Protein AF-A0A699VR61-F1 (afdb_monomer_lite)

Organism: Tanacetum cinerariifolium (NCBI:txid118510)

Radius of gyration: 34.64 Å; chains: 1; bounding box: 53×53×100 Å

Sequence (91 aa):
MAPKRTTRSTPVITTSTLGTTTSVTNAQLQAMIDQGVTVALVAHDANRNGDDSHTSETGRPMQVARECTYPDFLKCQPLNFKGTEGVVGLS

Foldseek 3Di:
DDDDDDDDDDDDDDPDDDDDDPDDDPVNVVVVVVVVVVVVVVVVVVVVVPDPPPPPPDDDPPPDPDPQDPVNVVVDDDDPDPDDDDDDDDD

pLDDT: mean 70.76, std 16.57, range [42.34, 97.94]

Structure (mmCIF, N/CA/C/O backbone):
data_AF-A0A699VR61-F1
#
_entry.id   AF-A0A699VR61-F1
#
loop_
_atom_site.group_PDB
_atom_site.id
_atom_site.type_symbol
_atom_site.label_atom_id
_atom_site.label_alt_id
_atom_site.label_comp_id
_atom_site.label_asym_id
_atom_site.label_entity_id
_atom_site.label_seq_id
_atom_site.pdbx_PDB_ins_code
_atom_site.Cartn_x
_atom_site.Cartn_y
_atom_site.Cartn_z
_atom_site.occupancy
_atom_site.B_iso_or_equiv
_atom_site.auth_seq_id
_atom_site.auth_comp_id
_atom_site.auth_asym_id
_atom_site.auth_atom_id
_atom_site.pdbx_PDB_model_num
ATOM 1 N N . MET A 1 1 ? -22.308 42.074 72.363 1.00 42.34 1 MET A N 1
ATOM 2 C CA . MET A 1 1 ? -21.407 41.417 71.385 1.00 42.34 1 MET A CA 1
ATOM 3 C C . MET A 1 1 ? -22.207 40.335 70.673 1.00 42.34 1 MET A C 1
ATOM 5 O O . MET A 1 1 ? -22.831 39.543 71.364 1.00 42.34 1 MET A O 1
ATOM 9 N N . ALA A 1 2 ? -22.287 40.350 69.338 1.00 42.34 2 ALA A N 1
ATOM 10 C CA . ALA A 1 2 ? -23.159 39.448 68.572 1.00 42.34 2 ALA A CA 1
ATOM 11 C C . ALA A 1 2 ? -22.382 38.240 67.995 1.00 42.34 2 ALA A C 1
ATOM 13 O O . ALA A 1 2 ? -21.220 38.417 67.621 1.00 42.34 2 ALA A O 1
ATOM 14 N N . PRO A 1 3 ? -22.979 37.035 67.880 1.00 50.31 3 PRO A N 1
ATOM 15 C CA . PRO A 1 3 ? -22.282 35.862 67.353 1.00 50.31 3 PRO A CA 1
ATOM 16 C C . PRO A 1 3 ? -22.159 35.911 65.822 1.00 50.31 3 PRO A C 1
ATOM 18 O O . PRO A 1 3 ? -23.150 36.054 65.104 1.00 50.31 3 PRO A O 1
ATOM 21 N N . LYS A 1 4 ? -20.934 35.753 65.314 1.00 59.34 4 LYS A N 1
ATOM 22 C CA . LYS A 1 4 ? -20.619 35.665 63.881 1.00 59.34 4 LYS A CA 1
ATOM 23 C C . LYS A 1 4 ? -21.092 34.311 63.325 1.00 59.34 4 LYS A C 1
ATOM 25 O O . LYS A 1 4 ? -20.607 33.270 63.757 1.00 59.34 4 LYS A O 1
ATOM 30 N N . ARG A 1 5 ? -22.023 34.317 62.361 1.00 52.91 5 ARG A N 1
ATOM 31 C CA . ARG A 1 5 ? -22.463 33.112 61.626 1.00 52.91 5 ARG A CA 1
ATOM 32 C C . ARG A 1 5 ? -21.490 32.811 60.484 1.00 52.91 5 ARG A C 1
ATOM 34 O O . ARG A 1 5 ? -21.215 33.687 59.670 1.00 52.91 5 ARG A O 1
ATOM 41 N N . THR A 1 6 ? -21.022 31.569 60.402 1.00 47.78 6 THR A N 1
ATOM 42 C CA . THR A 1 6 ? -20.225 31.059 59.277 1.00 47.78 6 THR A CA 1
ATOM 43 C C . THR A 1 6 ? -21.086 30.099 58.460 1.00 47.78 6 THR A C 1
ATOM 45 O O . THR A 1 6 ? -21.533 29.077 58.976 1.00 47.78 6 THR A O 1
ATOM 48 N N . THR A 1 7 ? -21.332 30.426 57.192 1.00 47.06 7 THR A N 1
ATOM 49 C CA . THR A 1 7 ? -22.046 29.566 56.237 1.00 47.06 7 THR A CA 1
ATOM 50 C C . THR A 1 7 ? -21.055 28.591 55.608 1.00 47.06 7 THR A C 1
ATOM 52 O O . THR A 1 7 ? -20.128 29.006 54.918 1.00 47.06 7 THR A O 1
ATOM 55 N N . ARG A 1 8 ? -21.233 27.289 55.848 1.00 54.81 8 ARG A N 1
ATOM 56 C CA . ARG A 1 8 ? -20.474 26.220 55.187 1.00 54.81 8 ARG A CA 1
ATOM 57 C C . ARG A 1 8 ? -21.231 25.796 53.928 1.00 54.81 8 ARG A C 1
ATOM 59 O O . ARG A 1 8 ? -22.230 25.089 54.031 1.00 54.81 8 ARG A O 1
ATOM 66 N N . SER A 1 9 ? -20.769 26.220 52.753 1.00 45.75 9 SER A N 1
ATOM 67 C CA . SER A 1 9 ? -21.274 25.685 51.483 1.00 45.75 9 SER A CA 1
ATOM 68 C C . SER A 1 9 ? -20.740 24.270 51.283 1.00 45.75 9 SER A C 1
ATOM 70 O O . SER A 1 9 ? -19.532 24.042 51.313 1.00 45.75 9 SER A O 1
ATOM 72 N N . THR A 1 10 ? -21.647 23.314 51.108 1.00 54.88 10 THR A N 1
ATOM 73 C CA . THR A 1 10 ? -21.312 21.928 50.761 1.00 54.88 10 THR A CA 1
ATOM 74 C C . THR A 1 10 ? -21.369 21.821 49.238 1.00 54.88 10 THR A C 1
ATOM 76 O O . THR A 1 10 ? -22.365 22.267 48.666 1.00 54.88 10 THR A O 1
ATOM 79 N N . PRO A 1 11 ? -20.347 21.285 48.551 1.00 54.38 11 PRO A N 1
ATOM 80 C CA . PRO A 1 11 ? -20.434 21.090 47.111 1.00 54.38 11 PRO A CA 1
ATOM 81 C C . PRO A 1 11 ? -21.451 19.981 46.809 1.00 54.38 11 PRO A C 1
ATOM 83 O O . PRO A 1 11 ? -21.309 18.851 47.275 1.00 54.38 11 PRO A O 1
ATOM 86 N N . VAL A 1 12 ? -22.489 20.312 46.039 1.00 58.47 12 VAL A N 1
ATOM 87 C CA . VAL A 1 12 ? -23.401 19.328 45.444 1.00 58.47 12 VAL A CA 1
ATOM 88 C C . VAL A 1 12 ? -22.633 18.616 44.336 1.00 58.47 12 VAL A C 1
ATOM 90 O O . VAL A 1 12 ? -22.322 19.208 43.303 1.00 58.47 12 VAL A O 1
ATOM 93 N N . ILE A 1 13 ? -22.295 17.347 44.559 1.00 55.97 13 ILE A N 1
ATOM 94 C CA . ILE A 1 13 ? -21.708 16.495 43.526 1.00 55.97 13 ILE A CA 1
ATOM 95 C C . ILE A 1 13 ? -22.850 16.070 42.606 1.00 55.97 13 ILE A C 1
ATOM 97 O O . ILE A 1 13 ? -23.672 15.230 42.962 1.00 55.97 13 ILE A O 1
ATOM 101 N N . THR A 1 14 ? -22.918 16.684 41.427 1.00 46.75 14 THR A N 1
ATOM 102 C CA . THR A 1 14 ? -23.833 16.254 40.367 1.00 46.75 14 THR A CA 1
ATOM 103 C C . THR A 1 14 ? -23.166 15.093 39.639 1.00 46.75 14 THR A C 1
ATOM 105 O O . THR A 1 14 ? -22.208 15.293 38.895 1.00 46.75 14 THR A O 1
ATOM 108 N N . THR A 1 15 ? -23.621 13.864 39.875 1.00 45.94 15 THR A N 1
ATOM 109 C CA . THR A 1 15 ? -23.193 12.709 39.080 1.00 45.94 15 THR A CA 1
ATOM 110 C C . THR A 1 15 ? -23.846 12.803 37.704 1.00 45.94 15 THR A C 1
ATOM 112 O O . THR A 1 15 ? -25.037 12.536 37.563 1.00 45.94 15 THR A O 1
ATOM 115 N N . SER A 1 16 ? -23.074 13.218 36.700 1.00 51.62 16 SER A N 1
ATOM 116 C CA . SER A 1 16 ? -23.468 13.124 35.293 1.00 51.62 16 SER A CA 1
ATOM 117 C C . SER A 1 16 ? -23.597 11.646 34.919 1.00 51.62 16 SER A C 1
ATOM 119 O O . SER A 1 16 ? -22.643 10.882 35.073 1.00 51.62 16 SER A O 1
ATOM 121 N N . THR A 1 17 ? -24.788 11.235 34.486 1.00 47.44 17 THR A N 1
ATOM 122 C CA . THR A 1 17 ? -25.074 9.891 33.977 1.00 47.44 17 THR A CA 1
ATOM 123 C C . THR A 1 17 ? -24.120 9.575 32.826 1.00 47.44 17 THR A C 1
ATOM 125 O O . THR A 1 17 ? -24.140 10.231 31.787 1.00 47.44 17 THR A O 1
ATOM 128 N N . LEU A 1 18 ? -23.252 8.586 33.042 1.00 59.50 18 LEU A N 1
ATOM 129 C CA . LEU A 1 18 ? -22.273 8.121 32.066 1.00 59.50 18 LEU A CA 1
ATOM 130 C C . LEU A 1 18 ? -23.015 7.534 30.852 1.00 59.50 18 LEU A C 1
ATOM 132 O O . LEU A 1 18 ? -23.912 6.707 31.015 1.00 59.50 18 LEU A O 1
ATOM 136 N N . GLY A 1 19 ? -22.673 8.018 29.655 1.00 60.19 19 GLY A N 1
ATOM 137 C CA . GLY A 1 19 ? -23.332 7.667 28.398 1.00 60.19 19 GLY A CA 1
ATOM 138 C C . GLY A 1 19 ? -23.292 6.172 28.072 1.00 60.19 19 GLY A C 1
ATOM 139 O O . GLY A 1 19 ? -22.460 5.422 28.575 1.00 60.19 19 GLY A O 1
ATOM 140 N N . THR A 1 20 ? -24.218 5.747 27.214 1.00 52.38 20 THR A N 1
ATOM 141 C CA . THR A 1 20 ? -24.334 4.381 26.695 1.00 52.38 20 THR A CA 1
ATOM 142 C C . THR A 1 20 ? -23.016 3.923 26.068 1.00 52.38 20 THR A C 1
ATOM 144 O O . THR A 1 20 ? -22.645 4.361 24.982 1.00 52.38 20 THR A O 1
ATOM 147 N N . THR A 1 21 ? -22.307 3.022 26.744 1.00 50.38 21 THR A N 1
ATOM 148 C CA . THR A 1 21 ? -21.147 2.334 26.176 1.00 50.38 21 THR A CA 1
ATOM 149 C C . THR A 1 21 ? -21.643 1.290 25.180 1.00 50.38 21 THR A C 1
ATOM 151 O O . THR A 1 21 ? -22.095 0.217 25.579 1.00 50.38 21 THR A O 1
ATOM 154 N N . THR A 1 22 ? -21.571 1.584 23.882 1.00 67.25 22 THR A N 1
ATOM 155 C CA . THR A 1 22 ? -21.742 0.560 22.843 1.00 67.25 22 THR A CA 1
ATOM 156 C C . THR A 1 22 ? -20.501 -0.330 22.854 1.00 67.25 22 THR A C 1
ATOM 158 O O . THR A 1 22 ? -19.456 0.041 22.322 1.00 67.25 22 THR A O 1
ATOM 161 N N . SER A 1 23 ? -20.582 -1.487 23.510 1.00 72.00 23 SER A N 1
ATOM 162 C CA . SER A 1 23 ? -19.516 -2.485 23.481 1.00 72.00 23 SER A CA 1
ATOM 163 C C . SER A 1 23 ? -19.560 -3.238 22.153 1.00 72.00 23 SER A C 1
ATOM 165 O O . SER A 1 23 ? -20.474 -4.017 21.886 1.00 72.00 23 SER A O 1
ATOM 167 N N . VAL A 1 24 ? -18.564 -2.997 21.303 1.00 84.00 24 VAL A N 1
ATOM 168 C CA . VAL A 1 24 ? -18.351 -3.806 20.099 1.00 84.00 24 VAL A CA 1
ATOM 169 C C . VAL A 1 24 ? -17.641 -5.090 20.517 1.00 84.00 24 VAL A C 1
ATOM 171 O O . VAL A 1 24 ? -16.614 -5.045 21.194 1.00 84.00 24 VAL A O 1
ATOM 174 N N . THR A 1 25 ? -18.198 -6.243 20.155 1.00 93.69 25 THR A N 1
ATOM 175 C CA . THR A 1 25 ? -17.595 -7.545 20.471 1.00 93.69 25 THR A CA 1
ATOM 176 C C . THR A 1 25 ? -16.595 -7.960 19.390 1.00 93.69 25 THR A C 1
ATOM 178 O O . THR A 1 25 ? -16.726 -7.585 18.225 1.00 93.69 25 THR A O 1
ATOM 181 N N . ASN A 1 26 ? -15.614 -8.795 19.743 1.00 92.12 26 ASN A N 1
ATOM 182 C CA . ASN A 1 26 ? -14.641 -9.315 18.769 1.00 92.12 26 ASN A CA 1
ATOM 183 C C . ASN A 1 26 ? -15.315 -10.062 17.606 1.00 92.12 26 ASN A C 1
ATOM 185 O O . ASN A 1 26 ? -14.846 -9.995 16.476 1.00 92.12 26 ASN A O 1
ATOM 189 N N . ALA A 1 27 ? -16.447 -10.725 17.865 1.00 93.06 27 ALA A N 1
ATOM 190 C CA . ALA A 1 27 ? -17.233 -11.394 16.832 1.00 93.06 27 ALA A CA 1
ATOM 191 C C . ALA A 1 27 ? -17.833 -10.403 15.817 1.00 93.06 27 ALA A C 1
ATOM 193 O O . ALA A 1 27 ? -17.872 -10.698 14.627 1.00 93.06 27 ALA A O 1
ATOM 194 N N . GLN A 1 28 ? -18.257 -9.216 16.265 1.00 95.31 28 GLN A N 1
ATOM 195 C CA . GLN A 1 28 ? -18.749 -8.163 15.370 1.00 95.31 28 GLN A CA 1
ATOM 196 C C . GLN A 1 28 ? -17.626 -7.597 14.499 1.00 95.31 28 GLN A C 1
ATOM 198 O O . GLN A 1 28 ? -17.836 -7.383 13.309 1.00 95.31 28 GLN A O 1
ATOM 203 N N . LEU A 1 29 ? -16.426 -7.415 15.059 1.00 95.69 29 LEU A N 1
ATOM 204 C CA . LEU A 1 29 ? -15.255 -7.004 14.279 1.00 95.69 29 LEU A CA 1
ATOM 205 C C . LEU A 1 29 ? -14.889 -8.052 13.226 1.00 95.69 29 LEU A C 1
ATOM 207 O O . LEU A 1 29 ? -14.680 -7.699 12.069 1.00 95.69 29 LEU A O 1
ATOM 211 N N . GLN A 1 30 ? -14.876 -9.333 13.603 1.00 97.12 30 GLN A N 1
ATOM 212 C CA . GLN A 1 30 ? -14.603 -10.418 12.663 1.00 97.12 30 GLN A CA 1
ATOM 213 C C . GLN A 1 30 ? -15.636 -10.446 11.529 1.00 97.12 30 GLN A C 1
ATOM 215 O O . GLN A 1 30 ? -15.260 -10.490 10.364 1.00 97.12 30 GLN A O 1
ATOM 220 N N . ALA A 1 31 ? -16.924 -10.297 11.852 1.00 96.38 31 ALA A N 1
ATOM 221 C CA . ALA A 1 31 ? -17.988 -10.255 10.853 1.00 96.38 31 ALA A CA 1
ATOM 222 C C . ALA A 1 31 ? -17.840 -9.080 9.866 1.00 96.38 31 ALA A C 1
ATOM 224 O O . ALA A 1 31 ? -18.077 -9.247 8.670 1.00 96.38 31 ALA A O 1
ATOM 225 N N . MET A 1 32 ? -17.413 -7.902 10.336 1.00 96.94 32 MET A N 1
ATOM 226 C CA . MET A 1 32 ? -17.144 -6.750 9.463 1.00 96.94 32 MET A CA 1
ATOM 227 C C . MET A 1 32 ? -15.954 -7.001 8.527 1.00 96.94 32 MET A C 1
ATOM 229 O O . MET A 1 32 ? -15.991 -6.599 7.363 1.00 96.94 32 MET A O 1
ATOM 233 N N . ILE A 1 33 ? -14.912 -7.674 9.020 1.00 97.38 33 ILE A N 1
ATOM 234 C CA . ILE A 1 33 ? -13.740 -8.048 8.219 1.00 97.38 33 ILE A CA 1
ATOM 235 C C . ILE A 1 33 ? -14.142 -9.065 7.150 1.00 97.38 33 ILE A C 1
ATOM 237 O O . ILE A 1 33 ? -13.856 -8.851 5.974 1.00 97.38 33 ILE A O 1
ATOM 241 N N . ASP A 1 34 ? -14.857 -10.121 7.533 1.00 97.88 34 ASP A N 1
ATOM 242 C CA . ASP A 1 34 ? -15.292 -11.177 6.616 1.00 97.88 34 ASP A CA 1
ATOM 243 C C . ASP A 1 34 ? -16.200 -10.612 5.512 1.00 97.88 34 ASP A C 1
ATOM 245 O O . ASP A 1 34 ? -16.053 -10.951 4.332 1.00 97.88 34 ASP A O 1
ATOM 249 N N . GLN A 1 35 ? -17.092 -9.679 5.869 1.00 97.94 35 GLN A N 1
ATOM 250 C CA . GLN A 1 35 ? -17.913 -8.948 4.906 1.00 97.94 35 GLN A CA 1
ATOM 251 C C . GLN A 1 35 ? -17.046 -8.133 3.935 1.00 97.94 35 GLN A C 1
ATOM 253 O O . GLN A 1 35 ? -17.249 -8.209 2.723 1.00 97.94 35 GLN A O 1
ATOM 258 N N . GLY A 1 36 ? -16.069 -7.376 4.444 1.00 97.19 36 GLY A N 1
ATOM 259 C CA . GLY A 1 36 ? -15.163 -6.575 3.618 1.00 97.19 36 GLY A CA 1
ATOM 260 C C . GLY A 1 36 ? -14.332 -7.421 2.648 1.00 97.19 36 GLY A C 1
ATOM 261 O O . GLY A 1 36 ? -14.236 -7.087 1.466 1.00 97.19 36 GLY A O 1
ATOM 262 N N . VAL A 1 37 ? -13.791 -8.548 3.119 1.00 97.56 37 VAL A N 1
ATOM 263 C CA . VAL A 1 37 ? -13.019 -9.498 2.300 1.00 97.56 37 VAL A CA 1
ATOM 264 C C . VAL A 1 37 ? -13.888 -10.096 1.197 1.00 97.56 37 VAL A C 1
ATOM 266 O O . VAL A 1 37 ? -13.471 -10.140 0.041 1.00 97.56 37 VAL A O 1
ATOM 269 N N . THR A 1 38 ? -15.115 -10.499 1.531 1.00 97.44 38 THR A N 1
ATOM 270 C CA . THR A 1 38 ? -16.056 -11.068 0.557 1.00 97.44 38 THR A CA 1
ATOM 271 C C . THR A 1 38 ? -16.385 -10.063 -0.547 1.00 97.44 38 THR A C 1
ATOM 273 O O . THR A 1 38 ? -16.340 -10.406 -1.727 1.00 97.44 38 THR A O 1
ATOM 276 N N . VAL A 1 39 ? -16.658 -8.803 -0.189 1.00 96.88 39 VAL A N 1
ATOM 277 C CA . VAL A 1 39 ? -16.941 -7.734 -1.162 1.00 96.88 39 VAL A CA 1
ATOM 278 C C . VAL A 1 39 ? -15.745 -7.489 -2.084 1.00 96.88 39 VAL A C 1
ATOM 280 O O . VAL A 1 39 ? -15.919 -7.390 -3.299 1.00 96.88 39 VAL A O 1
ATOM 283 N N . ALA A 1 40 ? -14.532 -7.423 -1.530 1.00 94.75 40 ALA A N 1
ATOM 284 C CA . ALA A 1 40 ? -13.319 -7.208 -2.314 1.00 94.75 40 ALA A CA 1
ATOM 285 C C . ALA A 1 40 ? -13.050 -8.358 -3.299 1.00 94.75 40 ALA A C 1
ATOM 287 O O . ALA A 1 40 ? -12.696 -8.109 -4.452 1.00 94.75 40 ALA A O 1
ATOM 288 N N . LEU A 1 41 ? -13.259 -9.606 -2.868 1.00 95.25 41 LEU A N 1
ATOM 289 C CA . LEU A 1 41 ? -13.067 -10.783 -3.714 1.00 95.25 41 LEU A CA 1
ATOM 290 C C . LEU A 1 41 ? -14.074 -10.820 -4.872 1.00 95.25 41 LEU A C 1
ATOM 292 O O . LEU A 1 41 ? -13.681 -11.003 -6.021 1.00 95.25 41 LEU A O 1
ATOM 296 N N . VAL A 1 42 ? -15.353 -10.552 -4.590 1.00 92.50 42 VAL A N 1
ATOM 297 C CA . VAL A 1 42 ? -16.399 -10.475 -5.623 1.00 92.50 42 VAL A CA 1
ATOM 298 C C . VAL A 1 42 ? -16.089 -9.382 -6.649 1.00 92.50 42 VAL A C 1
ATOM 300 O O . VAL A 1 42 ? -16.240 -9.607 -7.848 1.00 92.50 42 VAL A O 1
ATOM 303 N N . ALA A 1 43 ? -15.620 -8.211 -6.207 1.00 90.44 43 ALA A N 1
ATOM 304 C CA . ALA A 1 43 ? -15.236 -7.127 -7.110 1.00 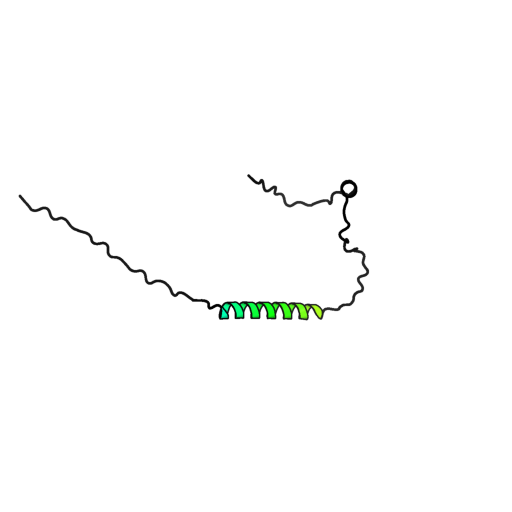90.44 43 ALA A CA 1
ATOM 305 C C . ALA A 1 43 ? -14.032 -7.499 -7.996 1.00 90.44 43 ALA A C 1
ATOM 307 O O . ALA A 1 43 ? -14.022 -7.196 -9.190 1.00 90.44 43 ALA A O 1
ATOM 308 N N . HIS A 1 44 ? -13.035 -8.182 -7.432 1.00 87.00 44 HIS A N 1
ATOM 309 C CA . HIS A 1 44 ? -11.886 -8.686 -8.180 1.00 87.00 44 HIS A CA 1
ATOM 310 C C . HIS A 1 44 ? -12.295 -9.714 -9.246 1.00 87.00 44 HIS A C 1
ATOM 312 O O . HIS A 1 44 ? -11.860 -9.617 -10.394 1.00 87.00 44 HIS A O 1
ATOM 318 N N . ASP A 1 45 ? -13.156 -10.670 -8.897 1.00 83.94 45 ASP A N 1
ATOM 319 C CA . ASP A 1 45 ? -13.599 -11.705 -9.833 1.00 83.94 45 ASP A CA 1
ATOM 320 C C . ASP A 1 45 ? -14.519 -11.141 -10.923 1.00 83.94 45 ASP A C 1
ATOM 322 O O . ASP A 1 45 ? -14.415 -11.537 -12.083 1.00 83.94 45 ASP A O 1
ATOM 326 N N . ALA A 1 46 ? -15.344 -10.139 -10.604 1.00 82.12 46 ALA A N 1
ATOM 327 C CA . ALA A 1 46 ? -16.113 -9.401 -11.605 1.00 82.12 46 ALA A CA 1
ATOM 328 C C . ALA A 1 46 ? -15.206 -8.661 -12.608 1.00 82.12 46 ALA A C 1
ATOM 330 O O . ALA A 1 46 ? -15.513 -8.614 -13.799 1.00 82.12 46 ALA A O 1
ATOM 331 N N . ASN A 1 47 ? -14.063 -8.135 -12.154 1.00 76.38 47 ASN A N 1
ATOM 332 C CA . ASN A 1 47 ? -13.073 -7.486 -13.017 1.00 76.38 47 ASN A CA 1
ATOM 333 C C . ASN A 1 47 ? -12.311 -8.477 -13.921 1.00 76.38 47 ASN A C 1
ATOM 335 O O . ASN A 1 47 ? -11.776 -8.077 -14.949 1.00 76.38 47 ASN A O 1
ATOM 339 N N . ARG A 1 48 ? -12.281 -9.774 -13.585 1.00 66.50 48 ARG A N 1
AT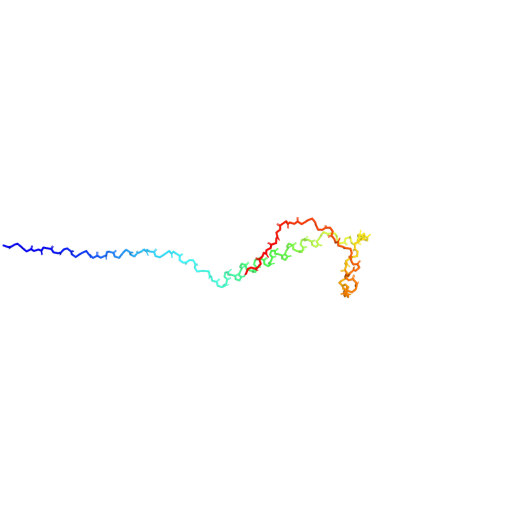OM 340 C CA . ARG A 1 48 ? -11.651 -10.820 -14.413 1.00 66.50 48 ARG A CA 1
ATOM 341 C C . ARG A 1 48 ? -12.487 -11.268 -15.613 1.00 66.50 48 ARG A C 1
ATOM 343 O O . ARG A 1 48 ? -11.959 -11.947 -16.483 1.00 66.50 48 ARG A O 1
ATOM 350 N N . ASN A 1 49 ? -13.765 -10.894 -15.678 1.00 62.88 49 ASN A N 1
ATOM 351 C CA . ASN A 1 49 ? -14.631 -11.199 -16.822 1.00 62.88 49 ASN A CA 1
ATOM 352 C C . ASN A 1 49 ? -14.515 -10.161 -17.963 1.00 62.88 49 ASN A C 1
ATOM 354 O O . ASN A 1 49 ? -15.238 -10.237 -18.955 1.00 62.88 49 ASN A O 1
ATOM 358 N N . GLY A 1 50 ? -13.635 -9.165 -17.821 1.00 62.06 50 GLY A N 1
ATOM 359 C CA . GLY A 1 50 ? -13.304 -8.211 -18.873 1.00 62.06 50 GLY A CA 1
ATOM 360 C C . GLY A 1 50 ? -12.151 -8.728 -19.722 1.00 62.06 50 GLY A C 1
ATOM 361 O O . GLY A 1 50 ? -11.007 -8.459 -19.388 1.00 62.06 50 GLY A O 1
ATOM 362 N N . ASP A 1 51 ? -12.491 -9.473 -20.774 1.00 60.72 51 ASP A N 1
ATOM 363 C CA . ASP A 1 51 ? -11.681 -9.734 -21.972 1.00 60.72 51 ASP A CA 1
ATOM 364 C C . ASP A 1 51 ? -10.159 -9.818 -21.753 1.00 60.72 51 ASP A C 1
ATOM 366 O O . ASP A 1 51 ? -9.426 -8.841 -21.904 1.00 60.72 51 ASP A O 1
ATOM 370 N N . ASP A 1 52 ? -9.676 -11.030 -21.475 1.00 62.22 52 ASP A N 1
ATOM 371 C CA . ASP A 1 52 ? -8.256 -11.384 -21.552 1.00 62.22 52 ASP A CA 1
ATOM 372 C C . ASP A 1 52 ? -7.801 -11.512 -23.024 1.00 62.22 52 ASP A C 1
ATOM 374 O O . ASP A 1 52 ? -7.137 -12.473 -23.421 1.00 62.22 52 ASP A O 1
ATOM 378 N N . SER A 1 53 ? -8.186 -10.561 -23.887 1.00 62.16 53 SER A N 1
ATOM 379 C CA . SER A 1 53 ? -7.582 -10.413 -25.208 1.00 62.16 53 SER A CA 1
ATOM 380 C C . SER A 1 53 ? -6.226 -9.739 -25.026 1.00 62.16 53 SER A C 1
ATOM 382 O O . SER A 1 53 ? -6.012 -8.538 -25.196 1.00 62.16 53 SER A O 1
ATOM 384 N N . HIS A 1 54 ? -5.255 -10.560 -24.637 1.00 60.00 54 HIS A N 1
ATOM 385 C CA . HIS A 1 54 ? -3.842 -10.229 -24.691 1.00 60.00 54 HIS A CA 1
ATOM 386 C C . HIS A 1 54 ? -3.392 -10.042 -26.150 1.00 60.00 54 HIS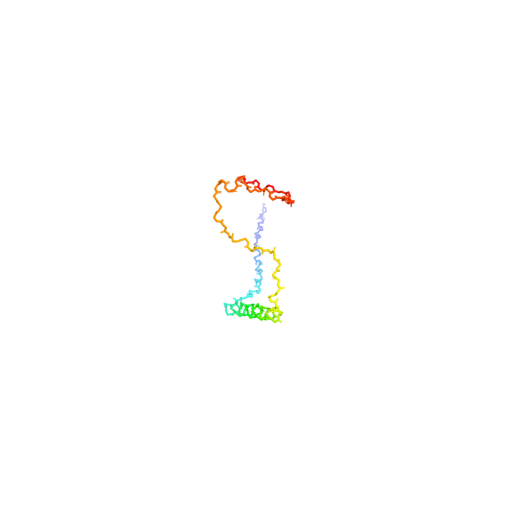 A C 1
ATOM 388 O O . HIS A 1 54 ? -2.660 -10.846 -26.714 1.00 60.00 54 HIS A O 1
ATOM 394 N N . THR A 1 55 ? -3.798 -8.929 -26.756 1.00 56.16 55 THR A N 1
ATOM 395 C CA . THR A 1 55 ? -3.179 -8.347 -27.946 1.00 56.16 55 THR A CA 1
ATOM 396 C C . THR A 1 55 ? -2.991 -6.850 -27.725 1.00 56.16 55 THR A C 1
ATOM 398 O O . THR A 1 55 ? -3.478 -6.015 -28.479 1.00 56.16 55 THR A O 1
ATOM 401 N N . SER A 1 56 ? -2.257 -6.476 -26.678 1.00 55.25 56 SER A N 1
ATOM 402 C CA . SER A 1 56 ? -1.442 -5.262 -26.768 1.00 55.25 56 SER A CA 1
ATOM 403 C C . SER A 1 56 ? 0.016 -5.641 -26.580 1.00 55.25 56 SER A C 1
ATOM 405 O O . SER A 1 56 ? 0.715 -5.295 -25.632 1.00 55.25 56 SER A O 1
ATOM 407 N N . GLU A 1 57 ? 0.491 -6.352 -27.593 1.00 55.12 57 GLU A N 1
ATOM 408 C CA . GLU A 1 57 ? 1.841 -6.194 -28.102 1.00 55.12 57 GLU A CA 1
ATOM 409 C C . GLU A 1 57 ? 2.009 -4.720 -28.538 1.00 55.12 57 GLU A C 1
ATOM 411 O O . GLU A 1 57 ? 1.973 -4.350 -29.705 1.00 55.12 57 GLU A O 1
ATOM 416 N N . THR A 1 58 ? 2.048 -3.799 -27.577 1.00 56.28 58 THR A N 1
ATOM 417 C CA . THR A 1 58 ? 2.296 -2.378 -27.827 1.00 56.28 58 THR A CA 1
ATOM 418 C C . THR A 1 58 ? 3.151 -1.837 -26.694 1.00 56.28 58 THR A C 1
ATOM 420 O O . THR A 1 58 ? 2.750 -1.035 -25.855 1.00 56.28 58 THR A O 1
ATOM 423 N N . GLY A 1 59 ? 4.391 -2.323 -26.699 1.00 57.78 59 GLY A N 1
ATOM 424 C CA . GLY A 1 59 ? 5.537 -1.422 -26.661 1.00 57.78 59 GLY A CA 1
ATOM 425 C C . GLY A 1 59 ? 5.777 -0.667 -25.363 1.00 57.78 59 GLY A C 1
ATOM 426 O O . GLY A 1 59 ? 6.310 0.438 -25.406 1.00 57.78 59 GLY A O 1
ATOM 427 N N . ARG A 1 60 ? 5.451 -1.241 -24.206 1.00 60.94 60 ARG A N 1
ATOM 428 C CA . ARG A 1 60 ? 6.103 -0.826 -22.961 1.00 60.94 60 ARG A CA 1
ATOM 429 C C . ARG A 1 60 ? 6.809 -2.038 -22.381 1.00 60.94 60 ARG A C 1
ATOM 431 O O . ARG A 1 60 ? 6.130 -2.862 -21.773 1.00 60.94 60 ARG A O 1
ATOM 438 N N . PRO A 1 61 ? 8.137 -2.195 -22.569 1.00 57.69 61 PRO A N 1
ATOM 439 C CA . PRO A 1 61 ? 8.853 -3.164 -21.765 1.00 57.69 61 PRO A CA 1
ATOM 440 C C . PRO A 1 61 ? 8.619 -2.745 -20.319 1.00 57.69 61 PRO A C 1
ATOM 442 O O . PRO A 1 61 ? 9.052 -1.668 -19.901 1.00 57.69 61 PRO A O 1
ATOM 445 N N . MET A 1 62 ? 7.867 -3.568 -19.585 1.00 55.28 62 MET A N 1
ATOM 446 C CA . MET A 1 62 ? 7.877 -3.559 -18.132 1.00 55.28 62 MET A CA 1
ATOM 447 C C . MET A 1 62 ? 9.354 -3.519 -17.767 1.00 55.28 62 MET A C 1
ATOM 449 O O . MET A 1 62 ? 10.091 -4.440 -18.128 1.00 55.28 62 MET A O 1
ATOM 453 N N . GLN A 1 63 ? 9.821 -2.383 -17.241 1.00 62.41 63 GLN A N 1
ATOM 454 C CA . GLN A 1 63 ? 11.236 -2.220 -16.965 1.00 62.41 63 GLN A CA 1
ATOM 455 C C . GLN A 1 63 ? 11.564 -3.259 -15.904 1.00 62.41 63 GLN A C 1
ATOM 457 O O . GLN A 1 63 ? 11.232 -3.096 -14.734 1.00 62.41 63 GLN A O 1
ATOM 462 N N . VAL A 1 64 ? 12.150 -4.371 -16.349 1.00 59.41 64 VAL A N 1
ATOM 463 C CA . VAL A 1 64 ? 12.827 -5.325 -15.484 1.00 59.41 64 VAL A CA 1
ATOM 464 C C . VAL A 1 64 ? 13.723 -4.472 -14.604 1.00 59.41 64 VAL A C 1
ATOM 466 O O . VAL A 1 64 ? 14.473 -3.654 -15.140 1.00 59.41 64 VAL A O 1
ATOM 469 N N . ALA A 1 65 ? 13.601 -4.597 -13.284 1.00 61.12 65 ALA A N 1
ATOM 470 C CA . ALA A 1 65 ? 14.510 -3.940 -12.361 1.00 61.12 65 ALA A CA 1
ATOM 471 C C . ALA A 1 65 ? 15.919 -4.457 -12.679 1.00 61.12 65 ALA A C 1
ATOM 473 O O . ALA A 1 65 ? 16.292 -5.563 -12.299 1.00 61.12 65 ALA A O 1
ATOM 474 N N . ARG A 1 66 ? 16.656 -3.704 -13.497 1.00 68.06 66 ARG A N 1
ATOM 475 C CA . ARG A 1 66 ? 18.046 -4.000 -13.818 1.00 68.06 66 ARG A CA 1
ATOM 476 C C . ARG A 1 66 ? 18.862 -3.527 -12.629 1.00 68.06 66 ARG A C 1
ATOM 478 O O . ARG A 1 66 ? 18.619 -2.433 -12.120 1.00 68.06 66 ARG A O 1
ATOM 485 N N . GLU A 1 67 ? 19.808 -4.346 -12.191 1.00 73.00 67 GLU A N 1
ATOM 486 C CA . GLU A 1 67 ? 20.815 -3.917 -11.229 1.00 73.00 67 GLU A CA 1
ATOM 487 C C . GLU A 1 67 ? 21.566 -2.732 -11.854 1.00 73.00 67 GLU A C 1
ATOM 489 O O . GLU A 1 67 ? 22.245 -2.873 -12.870 1.00 73.00 67 GLU A O 1
ATOM 494 N N . CYS A 1 68 ? 21.309 -1.530 -11.340 1.00 72.94 68 CYS A N 1
ATOM 495 C CA . CYS A 1 68 ? 21.895 -0.300 -11.851 1.00 72.94 68 CYS A CA 1
ATOM 496 C C . CYS A 1 68 ? 23.193 -0.055 -11.087 1.00 72.94 68 CYS A C 1
ATOM 498 O O . CYS A 1 68 ? 23.166 0.211 -9.884 1.00 72.94 68 CYS A O 1
ATOM 500 N N . THR A 1 69 ? 24.331 -0.156 -11.768 1.00 84.44 69 THR A N 1
ATOM 501 C CA . THR A 1 69 ?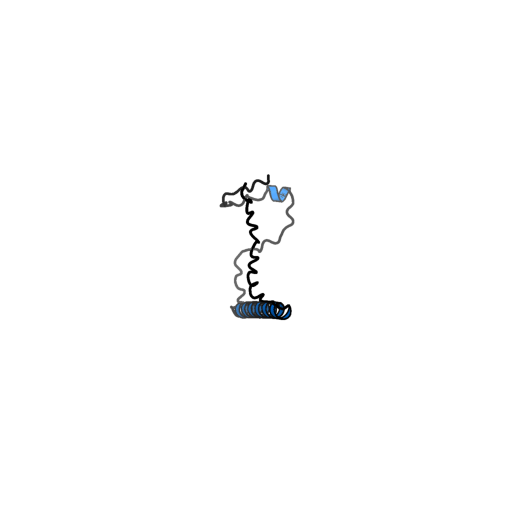 25.621 0.174 -11.159 1.00 84.44 69 THR A CA 1
ATOM 502 C C . THR A 1 69 ? 25.772 1.695 -11.085 1.00 84.44 69 THR A C 1
ATOM 504 O O . THR A 1 69 ? 25.183 2.432 -11.875 1.00 84.44 69 THR A O 1
ATOM 507 N N . TYR A 1 70 ? 26.617 2.203 -10.185 1.00 81.06 70 TYR A N 1
ATOM 508 C CA . TYR A 1 70 ? 26.888 3.643 -10.075 1.00 81.06 70 TYR A CA 1
ATOM 509 C C . TYR A 1 70 ? 27.235 4.330 -11.422 1.00 81.06 70 TYR A C 1
ATOM 511 O O . TYR A 1 70 ? 26.670 5.387 -11.706 1.00 81.06 70 TYR A O 1
ATOM 519 N N . PRO A 1 71 ? 28.069 3.752 -12.315 1.00 87.62 71 PRO A N 1
ATOM 520 C CA . PRO A 1 71 ? 28.315 4.333 -13.637 1.00 87.62 71 PRO A CA 1
ATOM 521 C C . PRO A 1 71 ? 27.104 4.302 -14.577 1.00 87.62 71 PRO A C 1
ATOM 523 O O . PRO A 1 71 ? 27.011 5.146 -15.468 1.00 87.62 71 PRO A O 1
ATOM 526 N N . ASP A 1 72 ? 26.194 3.344 -14.405 1.00 83.81 72 ASP A N 1
ATOM 527 C CA . ASP A 1 72 ? 24.973 3.242 -15.206 1.00 83.81 72 ASP A CA 1
ATOM 528 C C . ASP A 1 72 ? 23.995 4.355 -14.816 1.00 83.81 72 ASP A C 1
ATOM 530 O O . ASP A 1 72 ? 23.420 4.999 -15.692 1.00 83.81 72 ASP A O 1
ATOM 534 N N . PHE A 1 73 ? 23.913 4.675 -13.519 1.00 80.06 73 PHE A N 1
ATOM 535 C CA . PHE A 1 73 ? 23.136 5.806 -13.009 1.00 80.06 73 PHE A CA 1
ATOM 536 C C . PHE A 1 73 ? 23.625 7.151 -13.562 1.00 80.06 73 PHE A C 1
ATOM 538 O O . PHE A 1 73 ? 22.815 7.976 -13.979 1.00 80.06 73 PHE A O 1
ATOM 545 N N . LEU A 1 74 ? 24.945 7.361 -13.637 1.00 84.44 74 LEU A N 1
ATOM 546 C CA . LEU A 1 74 ? 25.520 8.590 -14.204 1.00 84.44 74 LEU A CA 1
ATOM 547 C C . LEU A 1 74 ? 25.173 8.794 -15.689 1.00 84.44 74 LEU A C 1
ATOM 549 O O . LEU A 1 74 ? 25.247 9.917 -16.185 1.00 84.44 74 LEU A O 1
ATOM 553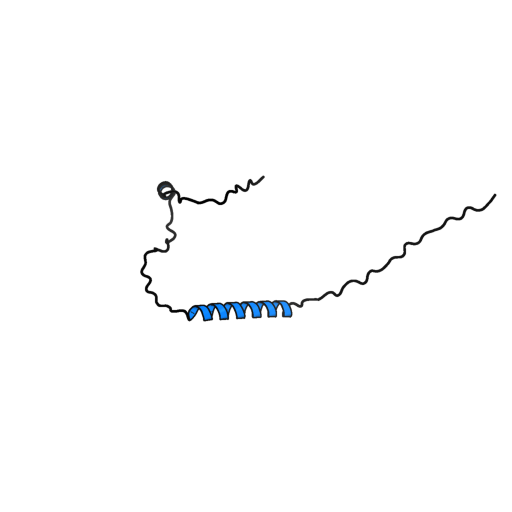 N N . LYS A 1 75 ? 24.811 7.722 -16.405 1.00 82.62 75 LYS A N 1
A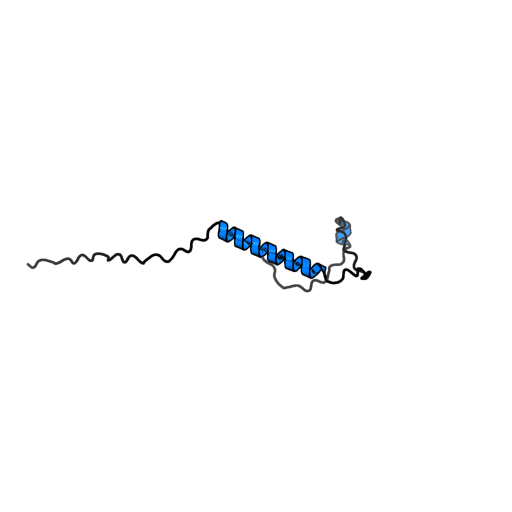TOM 554 C CA . LYS A 1 75 ? 24.399 7.767 -17.816 1.00 82.62 75 LYS A CA 1
ATOM 555 C C . LYS A 1 75 ? 22.887 7.912 -17.997 1.00 82.62 75 LYS A C 1
ATOM 557 O O . LYS A 1 75 ? 22.439 8.132 -19.123 1.00 82.62 75 LYS A O 1
ATOM 562 N N . CYS A 1 76 ? 22.094 7.780 -16.935 1.00 78.25 76 CYS A N 1
ATOM 563 C CA . CYS A 1 76 ? 20.651 7.955 -17.017 1.00 78.25 76 CYS A CA 1
ATOM 564 C C . CYS A 1 76 ? 20.306 9.422 -17.298 1.00 78.25 76 CYS A C 1
ATOM 566 O O . CYS A 1 76 ? 20.804 10.335 -16.641 1.00 78.25 76 CYS A O 1
ATOM 568 N N . GLN A 1 77 ? 19.413 9.657 -18.261 1.00 78.06 77 GLN A N 1
ATOM 569 C CA . GLN A 1 77 ? 18.859 10.990 -18.477 1.00 78.06 77 GLN A CA 1
ATOM 570 C C . GLN A 1 77 ? 17.929 11.346 -17.309 1.00 78.06 77 GLN A C 1
ATOM 572 O O . GLN A 1 77 ? 17.026 10.557 -17.007 1.00 78.06 77 GLN A O 1
ATOM 577 N N . PRO A 1 78 ? 18.105 12.515 -16.664 1.00 75.88 78 PRO A N 1
ATOM 578 C CA . PRO A 1 78 ? 17.167 12.985 -15.656 1.00 75.88 78 PRO A CA 1
ATOM 579 C C . PRO A 1 78 ? 15.761 13.053 -16.254 1.00 75.88 78 PRO A C 1
ATOM 581 O O . PRO A 1 78 ? 15.529 13.731 -17.258 1.00 75.88 78 PRO A O 1
ATOM 584 N N . LEU A 1 79 ? 14.815 12.336 -15.650 1.00 75.69 79 LEU A N 1
ATOM 585 C CA . LEU A 1 79 ? 13.410 12.467 -16.012 1.00 75.69 79 LEU A CA 1
ATOM 586 C C . LEU A 1 79 ? 12.949 13.884 -15.665 1.00 75.69 79 LEU A C 1
ATOM 588 O O . LEU A 1 79 ? 13.190 14.372 -14.561 1.00 75.69 79 LEU A O 1
ATOM 592 N N . ASN A 1 80 ? 12.274 14.540 -16.611 1.00 72.19 80 ASN A N 1
ATOM 593 C CA . ASN A 1 80 ? 11.669 15.849 -16.387 1.00 72.19 80 ASN A CA 1
ATOM 594 C C . ASN A 1 80 ? 10.534 15.705 -15.372 1.00 72.19 80 ASN A C 1
ATOM 596 O O . ASN A 1 80 ? 9.387 15.436 -15.732 1.00 72.19 80 ASN A O 1
ATOM 600 N N . PHE A 1 81 ? 10.859 15.870 -14.096 1.00 70.69 81 PHE A N 1
ATOM 601 C CA . PHE A 1 81 ? 9.869 15.880 -13.039 1.00 70.69 81 PHE A CA 1
ATOM 602 C C . PHE A 1 81 ? 9.119 17.213 -13.095 1.00 70.69 81 PHE A C 1
ATOM 604 O O . PHE A 1 81 ? 9.689 18.281 -12.870 1.00 70.69 81 PHE A O 1
ATOM 611 N N . LYS A 1 82 ? 7.828 17.170 -13.426 1.00 73.94 82 LYS A N 1
ATOM 612 C CA . LYS A 1 82 ? 6.923 18.295 -13.178 1.00 73.94 82 LYS A CA 1
ATOM 613 C C . LYS A 1 82 ? 6.588 18.250 -11.691 1.00 73.94 82 LYS A C 1
ATOM 615 O O . LYS A 1 82 ? 5.679 17.537 -11.289 1.00 73.94 82 LYS A O 1
ATOM 620 N N . GLY A 1 83 ? 7.430 18.892 -10.885 1.00 66.88 83 GLY A N 1
ATOM 621 C CA . GLY A 1 83 ? 7.355 18.780 -9.434 1.00 66.88 83 GLY A CA 1
ATOM 622 C C . GLY A 1 83 ? 6.069 19.328 -8.829 1.00 66.88 83 GLY A C 1
ATOM 623 O O . GLY A 1 83 ? 5.468 20.258 -9.361 1.00 66.88 83 GLY A O 1
ATOM 624 N N . THR A 1 84 ? 5.695 18.771 -7.679 1.00 67.69 84 THR A N 1
ATOM 625 C CA . THR A 1 84 ? 4.925 19.485 -6.660 1.00 67.69 84 THR A CA 1
ATOM 626 C C . THR A 1 84 ? 5.947 20.167 -5.759 1.00 67.69 84 THR A C 1
ATOM 628 O O . THR A 1 84 ? 6.826 19.498 -5.216 1.00 67.69 84 THR A O 1
ATOM 631 N N . GLU A 1 85 ? 5.895 21.491 -5.648 1.00 61.44 85 GLU A N 1
ATOM 632 C CA . GLU A 1 85 ? 6.817 22.233 -4.788 1.00 61.44 85 GLU A CA 1
ATOM 633 C C . GLU A 1 85 ? 6.637 21.805 -3.324 1.00 61.44 85 GLU A C 1
ATOM 635 O O . GLU A 1 85 ? 5.535 21.863 -2.780 1.00 61.44 85 GLU A O 1
ATOM 640 N N . GLY A 1 86 ? 7.718 21.350 -2.689 1.00 64.69 86 GLY A N 1
ATOM 641 C CA . GLY A 1 86 ? 7.718 21.014 -1.268 1.00 64.69 86 GLY A CA 1
ATOM 642 C C . GLY A 1 86 ? 8.973 20.260 -0.840 1.00 64.69 86 GLY A C 1
ATOM 643 O O . GLY A 1 86 ? 9.069 19.050 -1.017 1.00 64.69 86 GLY A O 1
ATOM 644 N N . VAL A 1 87 ? 9.933 20.966 -0.241 1.00 68.69 87 VAL A N 1
ATOM 645 C CA . VAL A 1 87 ? 11.003 20.349 0.556 1.00 68.69 87 VAL A CA 1
ATOM 646 C C . VAL A 1 87 ? 10.491 20.246 1.989 1.00 68.69 87 VAL A C 1
ATOM 648 O O . VAL A 1 87 ? 10.230 21.267 2.622 1.00 68.69 87 VAL A O 1
ATOM 651 N N . VAL A 1 88 ? 10.346 19.028 2.516 1.00 66.50 88 VAL A N 1
ATOM 652 C CA . VAL A 1 88 ? 10.129 18.828 3.956 1.00 66.50 88 VAL A CA 1
ATOM 653 C C . VAL A 1 88 ? 11.497 18.884 4.626 1.00 66.50 88 VAL A C 1
ATOM 655 O O . VAL A 1 88 ? 12.268 17.929 4.568 1.00 66.50 88 VAL A O 1
ATOM 658 N N . GLY A 1 89 ? 11.821 20.035 5.215 1.00 64.56 89 GLY A N 1
ATOM 659 C CA . GLY A 1 89 ? 12.972 20.155 6.101 1.00 64.56 89 GLY A CA 1
ATOM 660 C C . GLY A 1 89 ? 12.729 19.318 7.352 1.00 64.56 89 GLY A C 1
ATOM 661 O O . GLY A 1 89 ? 11.753 19.545 8.063 1.00 64.56 89 GLY A O 1
ATOM 662 N N . LEU A 1 90 ? 13.595 18.340 7.606 1.00 69.12 90 LEU A N 1
ATOM 663 C CA . LEU A 1 90 ? 13.645 17.658 8.893 1.00 69.12 90 LEU A CA 1
ATOM 664 C C . LEU A 1 90 ? 14.523 18.508 9.814 1.00 69.12 90 LEU A C 1
ATOM 666 O O . LEU A 1 90 ? 15.730 18.611 9.593 1.00 69.12 90 LEU A O 1
ATOM 670 N N . SER A 1 91 ? 13.884 19.180 10.770 1.00 63.91 91 SER A N 1
ATOM 671 C CA . SER A 1 91 ? 14.525 19.867 11.898 1.00 63.91 91 SER A CA 1
ATOM 672 C C . SER A 1 91 ? 14.899 18.890 13.000 1.00 63.91 91 SER A C 1
ATOM 674 O O . SER A 1 91 ? 14.029 18.036 13.294 1.00 63.91 91 SER A O 1
#

Secondary structure (DSSP, 8-state):
-PPPP---PPP--------------HHHHHHHHHHHHHHHHHHHHHHTTS--------S----------HHHHHTSPPP---PPP------